Protein AF-A0A1M6CKF8-F1 (afdb_monomer_lite)

Structure (mmCIF, N/CA/C/O backbone):
data_AF-A0A1M6CKF8-F1
#
_entry.id   AF-A0A1M6CKF8-F1
#
loop_
_atom_site.group_PDB
_atom_site.id
_atom_site.type_symbol
_atom_site.label_atom_id
_atom_site.label_alt_id
_atom_site.label_comp_id
_atom_site.label_asym_id
_atom_site.label_entity_id
_atom_site.label_seq_id
_atom_site.pdbx_PDB_ins_code
_atom_site.Cartn_x
_atom_site.Cartn_y
_atom_site.Cartn_z
_atom_site.occupancy
_atom_site.B_iso_or_equiv
_atom_site.auth_seq_id
_atom_site.auth_comp_id
_atom_site.auth_asym_id
_atom_site.auth_atom_id
_atom_site.pdbx_PDB_model_num
ATOM 1 N N . MET A 1 1 ? 4.517 3.061 16.770 1.00 48.84 1 MET A N 1
ATOM 2 C CA . MET A 1 1 ? 3.851 4.332 16.411 1.00 48.84 1 MET A CA 1
ATOM 3 C C . MET A 1 1 ? 2.631 4.523 17.317 1.00 48.84 1 MET A C 1
ATOM 5 O O . MET A 1 1 ? 1.818 3.615 17.386 1.00 48.84 1 MET A O 1
ATOM 9 N N . LYS A 1 2 ? 2.519 5.618 18.089 1.00 43.09 2 LYS A N 1
ATOM 10 C CA . LYS A 1 2 ? 1.251 5.964 18.775 1.00 43.09 2 LYS A CA 1
ATOM 11 C C . LYS A 1 2 ? 0.424 6.815 17.800 1.00 43.09 2 LYS A C 1
ATOM 13 O O . LYS A 1 2 ? 0.980 7.816 17.343 1.00 43.09 2 LYS A O 1
ATOM 18 N N . PRO A 1 3 ? -0.835 6.473 17.474 1.00 52.22 3 PRO A N 1
ATOM 19 C CA . PRO A 1 3 ? -1.615 7.149 16.435 1.00 52.22 3 PRO A CA 1
ATOM 20 C C . PRO A 1 3 ? -2.130 8.522 16.908 1.00 52.22 3 PRO A C 1
ATOM 22 O O . PRO A 1 3 ? -3.324 8.745 17.047 1.00 52.22 3 PRO A O 1
ATOM 25 N N . LYS A 1 4 ? -1.231 9.483 17.162 1.00 54.59 4 LYS A N 1
ATOM 26 C CA . LYS A 1 4 ? -1.607 10.846 17.590 1.00 54.59 4 LYS A CA 1
ATOM 27 C C . LYS A 1 4 ? -2.380 11.623 16.517 1.00 54.59 4 LYS A C 1
ATOM 29 O O . LYS A 1 4 ? -3.108 12.549 16.854 1.00 54.59 4 LYS A O 1
ATOM 34 N N . ASN A 1 5 ? -2.220 11.258 15.244 1.00 59.41 5 ASN A N 1
ATOM 35 C CA . ASN A 1 5 ? -2.837 11.978 14.132 1.00 59.41 5 ASN A CA 1
ATOM 36 C C . ASN A 1 5 ? -4.309 11.582 13.930 1.00 59.41 5 ASN A C 1
ATOM 38 O O . ASN A 1 5 ? -5.120 12.459 13.666 1.00 59.41 5 ASN A O 1
ATOM 42 N N . ALA A 1 6 ? -4.677 10.310 14.123 1.00 63.22 6 ALA A N 1
ATOM 43 C CA . ALA A 1 6 ? -6.042 9.815 13.899 1.00 63.22 6 ALA A CA 1
ATOM 44 C C . ALA A 1 6 ? -7.084 10.462 14.833 1.00 63.22 6 ALA A C 1
ATOM 46 O O . ALA A 1 6 ? -8.156 10.863 14.377 1.00 63.22 6 ALA A O 1
ATOM 47 N N . TYR A 1 7 ? -6.733 10.659 16.108 1.00 60.81 7 TYR A N 1
ATOM 48 C CA . TYR A 1 7 ? -7.586 11.321 17.102 1.00 60.81 7 TYR A CA 1
ATOM 49 C C . TYR A 1 7 ? -8.045 12.719 16.661 1.00 60.81 7 TYR A C 1
ATOM 51 O O . TYR A 1 7 ? -9.215 13.077 16.792 1.00 60.81 7 TYR A O 1
ATOM 59 N N . ASN A 1 8 ? -7.136 13.502 16.073 1.00 69.38 8 ASN A N 1
ATOM 60 C CA . ASN A 1 8 ? -7.417 14.882 15.668 1.00 69.38 8 ASN A CA 1
ATOM 61 C C . ASN A 1 8 ? -8.398 14.981 14.488 1.00 69.38 8 ASN A C 1
ATOM 63 O O . ASN A 1 8 ? -8.950 16.054 14.254 1.00 69.38 8 ASN A O 1
ATOM 67 N N . PHE A 1 9 ? -8.628 13.880 13.768 1.00 74.88 9 PHE A N 1
ATOM 68 C CA . PHE A 1 9 ? -9.539 13.810 12.624 1.00 74.88 9 PHE A CA 1
ATOM 69 C C . PHE A 1 9 ? -10.792 12.966 12.900 1.00 74.88 9 PHE A C 1
ATOM 71 O O . PHE A 1 9 ? -11.550 12.689 11.974 1.00 74.88 9 PHE A O 1
ATOM 78 N N . GLY A 1 10 ? -11.030 12.556 14.154 1.00 72.44 10 GLY A N 1
ATOM 79 C CA . GLY A 1 10 ? -12.187 11.729 14.519 1.00 72.44 10 GLY A CA 1
ATOM 80 C C . GLY A 1 10 ? -12.155 10.323 13.910 1.00 72.44 10 GLY A C 1
ATOM 81 O O . GLY A 1 10 ? -13.205 9.714 13.719 1.00 72.44 10 GLY A O 1
ATOM 82 N N . MET A 1 11 ? -10.963 9.828 13.573 1.00 77.69 11 MET A N 1
ATOM 83 C CA . MET A 1 11 ? -10.771 8.515 12.968 1.00 77.69 11 MET A CA 1
ATOM 84 C C . MET A 1 11 ? -10.656 7.405 14.010 1.00 77.69 11 MET A C 1
ATOM 86 O O . MET A 1 11 ? -10.190 7.620 15.128 1.00 77.69 11 MET A O 1
ATOM 90 N N . ASP A 1 12 ? -11.023 6.192 13.600 1.00 84.25 12 ASP A N 1
ATOM 91 C CA . ASP A 1 12 ? -10.796 4.986 14.388 1.00 84.25 12 ASP A CA 1
ATOM 92 C C . ASP A 1 12 ? -9.287 4.708 14.515 1.00 84.25 12 ASP A C 1
ATOM 94 O O . ASP A 1 12 ? -8.601 4.334 13.557 1.00 84.25 12 ASP A O 1
ATOM 98 N N . GLU A 1 13 ? -8.765 4.903 15.726 1.00 85.19 13 GLU A N 1
ATOM 99 C CA . GLU A 1 13 ? -7.351 4.714 16.046 1.00 85.19 13 GLU A CA 1
ATOM 100 C C . GLU A 1 13 ? -6.874 3.280 15.809 1.00 85.19 13 GLU A C 1
ATOM 102 O O . GLU A 1 13 ? -5.699 3.077 15.493 1.00 85.19 13 GLU A O 1
ATOM 107 N N . HIS A 1 14 ? -7.758 2.286 15.933 1.00 88.00 14 HIS A N 1
ATOM 108 C CA . HIS A 1 14 ? -7.401 0.890 15.715 1.00 88.00 14 HIS A CA 1
ATOM 109 C C . HIS A 1 14 ? -7.081 0.639 14.240 1.00 88.00 14 HIS A C 1
ATOM 111 O O . HIS A 1 14 ? -6.053 0.039 13.927 1.00 88.00 14 HIS A O 1
ATOM 117 N N . LYS A 1 15 ? -7.901 1.166 13.323 1.00 88.94 15 LYS A N 1
ATOM 118 C CA . LYS A 1 15 ? -7.635 1.075 11.878 1.00 88.94 15 LYS A CA 1
ATOM 119 C C . LYS A 1 15 ? -6.325 1.766 11.512 1.00 88.94 15 LYS A C 1
ATOM 121 O O . LYS A 1 15 ? -5.500 1.195 10.801 1.00 88.94 15 LYS A O 1
ATOM 126 N N . ALA A 1 16 ? -6.114 2.970 12.050 1.00 90.75 16 ALA A N 1
ATOM 127 C CA . ALA A 1 16 ? -4.889 3.735 11.840 1.00 90.75 16 ALA A CA 1
ATOM 128 C C . ALA A 1 16 ? -3.644 2.993 12.337 1.00 90.75 16 ALA A C 1
ATOM 130 O O . ALA A 1 16 ? -2.609 2.983 11.670 1.00 90.75 16 ALA A O 1
ATOM 131 N N . PHE A 1 17 ? -3.751 2.343 13.494 1.00 92.00 17 PHE A N 1
ATOM 132 C CA . PHE A 1 17 ? -2.684 1.531 14.056 1.00 92.00 17 PHE A CA 1
ATOM 133 C C . PHE A 1 17 ? -2.374 0.306 13.189 1.00 92.00 17 PHE A C 1
ATOM 135 O O . PHE A 1 17 ? -1.213 0.096 12.845 1.00 92.00 17 PHE A O 1
ATOM 142 N N . VAL A 1 18 ? -3.394 -0.464 12.793 1.00 93.38 18 VAL A N 1
ATOM 143 C 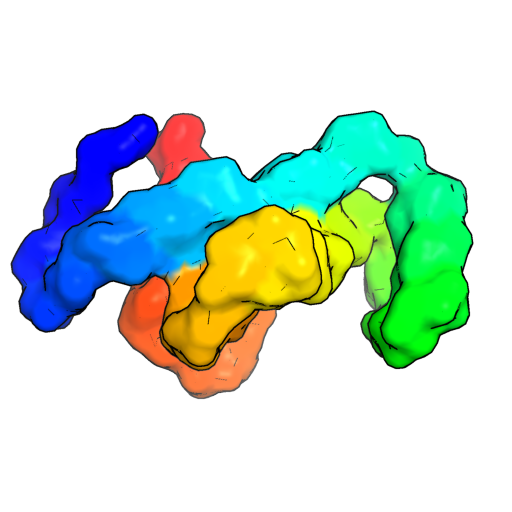CA . VAL A 1 18 ? -3.228 -1.653 11.941 1.00 93.38 18 VAL A CA 1
ATOM 144 C C . VAL A 1 18 ? -2.571 -1.283 10.613 1.00 93.38 18 VAL A C 1
ATOM 146 O O . VAL A 1 18 ? -1.566 -1.888 10.246 1.00 93.38 18 VAL A O 1
ATOM 149 N N . ALA A 1 19 ? -3.067 -0.252 9.925 1.00 95.19 19 ALA A N 1
ATOM 150 C CA . ALA A 1 19 ? -2.481 0.188 8.662 1.00 95.19 19 ALA A CA 1
ATOM 151 C C . ALA A 1 19 ? -1.028 0.663 8.838 1.00 95.19 19 ALA A C 1
ATOM 153 O O . ALA A 1 19 ? -0.147 0.260 8.081 1.00 95.19 19 ALA A O 1
ATOM 154 N N . GLY A 1 20 ? -0.752 1.432 9.896 1.00 94.69 20 GLY A N 1
ATOM 155 C CA . GLY A 1 20 ? 0.602 1.862 10.247 1.00 94.69 20 GLY A CA 1
ATOM 156 C C . GLY A 1 20 ? 1.561 0.702 10.522 1.00 94.69 20 GLY A C 1
ATOM 157 O O . GLY A 1 20 ? 2.725 0.775 10.148 1.00 94.69 20 GLY A O 1
ATOM 158 N N . CYS A 1 21 ? 1.095 -0.390 11.125 1.00 94.94 21 CYS A N 1
ATOM 159 C CA . CYS A 1 21 ? 1.920 -1.575 11.360 1.00 94.94 21 CYS A CA 1
ATOM 160 C C . CYS A 1 21 ? 2.206 -2.386 10.091 1.00 94.94 21 CYS A C 1
ATOM 162 O O . CYS A 1 21 ? 3.244 -3.040 10.027 1.00 94.94 21 CYS A O 1
ATOM 164 N N . LEU A 1 22 ? 1.293 -2.380 9.116 1.00 96.25 22 LEU A N 1
ATOM 165 C CA . LEU A 1 22 ? 1.335 -3.304 7.979 1.00 96.25 22 LEU A CA 1
ATOM 166 C C . LEU A 1 22 ? 1.757 -2.655 6.650 1.00 96.25 22 LEU A C 1
ATOM 168 O O . LEU A 1 22 ? 2.007 -3.385 5.693 1.00 96.25 22 LEU A O 1
ATOM 172 N N . HIS A 1 23 ? 1.859 -1.323 6.569 1.00 95.94 23 HIS A N 1
ATOM 173 C CA . HIS A 1 23 ? 2.118 -0.623 5.301 1.00 95.94 23 HIS A CA 1
ATOM 174 C C . HIS A 1 23 ? 3.403 -1.082 4.585 1.00 95.94 23 HIS A C 1
ATOM 176 O O . HIS A 1 23 ? 3.405 -1.273 3.368 1.00 95.94 23 HIS A O 1
ATOM 182 N N . ASP A 1 24 ? 4.443 -1.390 5.361 1.00 95.44 24 ASP A N 1
ATOM 183 C CA . ASP A 1 24 ? 5.797 -1.679 4.882 1.00 95.44 24 ASP A CA 1
ATOM 184 C C . ASP A 1 24 ? 6.207 -3.163 4.942 1.00 95.44 24 ASP A C 1
ATOM 186 O O . ASP A 1 24 ? 7.384 -3.499 4.780 1.00 95.44 24 ASP A O 1
ATOM 190 N N . LEU A 1 25 ? 5.251 -4.084 5.142 1.00 90.06 25 LEU A N 1
ATOM 191 C CA . LEU A 1 25 ? 5.507 -5.532 5.284 1.00 90.06 25 LEU A CA 1
ATOM 192 C C . LEU A 1 25 ? 6.461 -6.101 4.221 1.00 90.06 25 LEU A C 1
ATOM 194 O O . LEU A 1 25 ? 7.280 -6.975 4.513 1.00 90.06 25 LEU A O 1
ATOM 198 N N . CYS A 1 26 ? 6.346 -5.623 2.983 1.00 89.12 26 CYS A N 1
ATOM 199 C CA . CYS A 1 26 ? 7.016 -6.213 1.827 1.00 89.12 26 CYS A CA 1
ATOM 200 C C . CYS A 1 26 ? 8.329 -5.523 1.427 1.00 89.12 26 CYS A C 1
ATOM 202 O O . CYS A 1 26 ? 8.940 -5.924 0.431 1.00 89.12 26 CYS A O 1
ATOM 204 N N . ASN A 1 27 ? 8.819 -4.557 2.213 1.00 89.06 27 ASN A N 1
ATOM 205 C CA . ASN A 1 27 ? 10.121 -3.914 1.972 1.00 89.06 27 ASN A CA 1
ATOM 206 C C . ASN A 1 27 ? 11.311 -4.878 2.101 1.00 89.06 27 ASN A C 1
ATOM 208 O O . ASN A 1 27 ? 12.390 -4.614 1.579 1.00 89.06 27 ASN A O 1
ATOM 212 N N . LEU A 1 28 ? 11.104 -6.036 2.732 1.00 86.38 28 LEU A N 1
ATOM 213 C CA . LEU A 1 28 ? 12.106 -7.092 2.893 1.00 86.38 28 LEU A CA 1
ATOM 214 C C . LEU A 1 28 ? 12.426 -7.848 1.589 1.00 86.38 28 LEU A C 1
ATOM 216 O O . LEU A 1 28 ? 13.430 -8.560 1.525 1.00 86.38 28 LEU A O 1
ATOM 220 N N . PHE A 1 29 ? 11.575 -7.758 0.563 1.00 92.56 29 PHE A N 1
ATOM 221 C CA . PHE A 1 29 ? 11.788 -8.457 -0.704 1.00 92.56 29 PHE A CA 1
ATOM 222 C C . PHE A 1 29 ? 12.649 -7.634 -1.663 1.00 92.56 29 PHE A C 1
ATOM 224 O O . PHE A 1 29 ? 12.470 -6.425 -1.791 1.00 92.56 29 PHE A O 1
ATOM 231 N N . SER A 1 30 ? 13.552 -8.295 -2.393 1.00 96.88 30 SER A N 1
ATOM 232 C CA . SER A 1 30 ? 14.253 -7.665 -3.515 1.00 96.88 30 SER A CA 1
ATOM 233 C C . SER A 1 30 ? 13.273 -7.273 -4.621 1.00 96.88 30 SER A C 1
ATOM 235 O 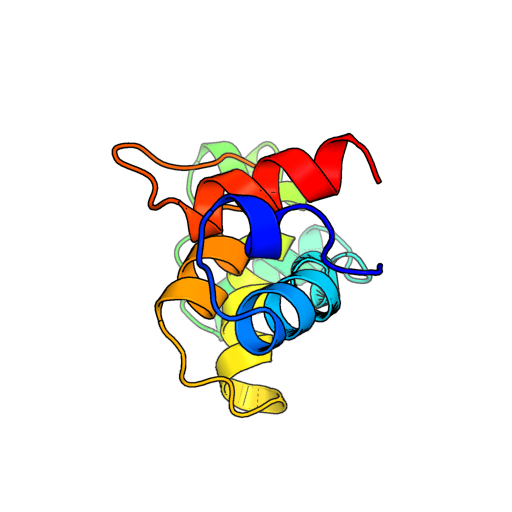O . SER A 1 30 ? 12.198 -7.857 -4.745 1.00 96.88 30 SER A O 1
ATOM 237 N N . ASP A 1 31 ? 13.652 -6.309 -5.448 1.00 97.12 31 ASP A N 1
ATOM 238 C CA . ASP A 1 31 ? 12.806 -5.777 -6.521 1.00 97.12 31 ASP A CA 1
ATOM 239 C C . ASP A 1 31 ? 12.383 -6.843 -7.540 1.00 97.12 31 ASP A C 1
ATOM 241 O O . ASP A 1 31 ? 11.194 -6.977 -7.829 1.00 97.12 31 ASP A O 1
ATOM 245 N N . ASP A 1 32 ? 13.308 -7.710 -7.962 1.00 97.12 32 ASP A N 1
ATOM 246 C CA . ASP A 1 32 ? 12.988 -8.866 -8.814 1.00 97.12 32 ASP A CA 1
ATOM 247 C C . ASP A 1 32 ? 11.941 -9.784 -8.169 1.00 97.12 32 ASP A C 1
ATOM 249 O O . ASP A 1 32 ? 11.045 -10.310 -8.835 1.00 97.12 32 ASP A O 1
ATOM 253 N N . LYS A 1 33 ? 12.025 -9.960 -6.845 1.00 97.31 33 LYS A N 1
ATOM 254 C CA . LYS A 1 33 ? 11.076 -10.780 -6.095 1.00 97.31 33 LYS A CA 1
ATOM 255 C C . LYS A 1 33 ? 9.718 -10.093 -5.978 1.00 97.31 33 LYS A C 1
ATOM 257 O O . LYS A 1 33 ? 8.707 -10.780 -6.084 1.00 97.31 33 LYS A O 1
ATOM 262 N N . LYS A 1 34 ? 9.671 -8.768 -5.812 1.00 97.69 34 LYS A N 1
ATOM 263 C CA . LYS A 1 34 ? 8.412 -8.006 -5.825 1.00 97.69 34 LYS A CA 1
ATOM 264 C C . LYS A 1 34 ? 7.697 -8.155 -7.173 1.00 97.69 34 LYS A C 1
ATOM 266 O O . LYS A 1 34 ? 6.517 -8.487 -7.188 1.00 97.69 34 LYS A O 1
ATOM 271 N N . ILE A 1 35 ? 8.417 -8.023 -8.291 1.00 98.06 35 ILE A N 1
ATOM 272 C CA . ILE A 1 35 ? 7.861 -8.240 -9.640 1.00 98.06 35 ILE A CA 1
ATOM 273 C C . ILE A 1 35 ? 7.317 -9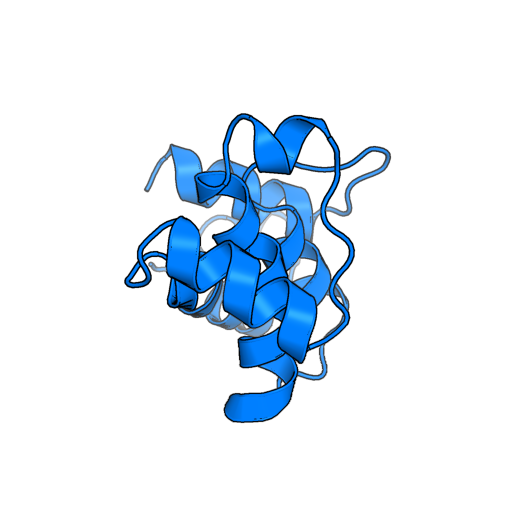.667 -9.785 1.00 98.06 35 ILE A C 1
ATOM 275 O O . ILE A 1 35 ? 6.198 -9.857 -10.262 1.00 98.06 35 ILE A O 1
ATOM 279 N N . ALA A 1 36 ? 8.084 -10.677 -9.362 1.00 98.00 36 ALA A N 1
ATOM 280 C CA . ALA A 1 36 ? 7.652 -12.073 -9.423 1.00 98.00 36 ALA A CA 1
ATOM 281 C C . ALA A 1 36 ? 6.364 -12.317 -8.618 1.00 98.00 36 ALA A C 1
ATOM 283 O O . ALA A 1 36 ? 5.428 -12.914 -9.145 1.00 98.00 36 ALA A O 1
ATOM 284 N N . ILE A 1 37 ? 6.291 -11.793 -7.389 1.00 96.88 37 ILE A N 1
ATOM 285 C CA . ILE A 1 37 ? 5.102 -11.883 -6.530 1.00 96.88 37 ILE A CA 1
ATOM 286 C C . ILE A 1 37 ? 3.899 -11.205 -7.191 1.00 96.88 37 ILE A C 1
ATOM 288 O O . ILE A 1 37 ? 2.813 -11.777 -7.211 1.00 96.88 37 ILE A O 1
ATOM 292 N N . CYS A 1 38 ? 4.071 -10.008 -7.758 1.00 97.75 38 CYS A N 1
ATOM 293 C CA . CYS A 1 38 ? 2.981 -9.323 -8.446 1.00 97.75 38 CYS A CA 1
ATOM 294 C C . CYS A 1 38 ? 2.435 -10.150 -9.615 1.00 97.75 38 CYS A C 1
ATOM 296 O O . CYS A 1 38 ? 1.221 -10.289 -9.739 1.00 97.75 38 CYS A O 1
ATOM 298 N N . ASN A 1 39 ? 3.309 -10.758 -10.419 1.00 97.81 39 ASN A N 1
ATOM 299 C CA . ASN A 1 39 ? 2.890 -11.633 -11.514 1.00 97.81 39 ASN A CA 1
ATOM 300 C C . ASN A 1 39 ? 2.163 -12.893 -11.016 1.00 97.81 39 ASN A C 1
ATOM 302 O O . ASN A 1 39 ? 1.146 -13.271 -11.592 1.00 97.81 39 ASN A O 1
ATOM 306 N N . GLU A 1 40 ? 2.658 -13.526 -9.950 1.00 97.38 40 GLU A N 1
ATOM 307 C CA . GLU A 1 40 ? 2.050 -14.725 -9.353 1.00 97.38 40 GLU A CA 1
ATOM 308 C C . GLU A 1 40 ? 0.658 -14.439 -8.771 1.00 97.38 40 GLU A C 1
ATOM 310 O O . GLU A 1 40 ? -0.271 -15.222 -8.960 1.00 97.38 40 GLU A O 1
ATOM 315 N N . LEU A 1 41 ? 0.499 -13.289 -8.113 1.00 95.69 41 LEU A N 1
ATOM 316 C CA . LEU A 1 41 ? -0.752 -12.863 -7.485 1.00 95.69 41 LEU A CA 1
ATOM 317 C C . LEU A 1 41 ? -1.705 -12.134 -8.446 1.00 95.69 41 LEU A C 1
ATOM 319 O O . LEU A 1 41 ? -2.794 -11.734 -8.039 1.00 95.69 41 LEU A O 1
ATOM 323 N N . GLY A 1 42 ? -1.314 -11.925 -9.707 1.00 97.06 42 GLY A N 1
ATOM 324 C CA . GLY A 1 42 ? -2.112 -11.176 -10.683 1.00 97.06 42 GLY A CA 1
ATOM 325 C C . GLY A 1 42 ? -2.268 -9.684 -10.353 1.00 97.06 42 GLY A C 1
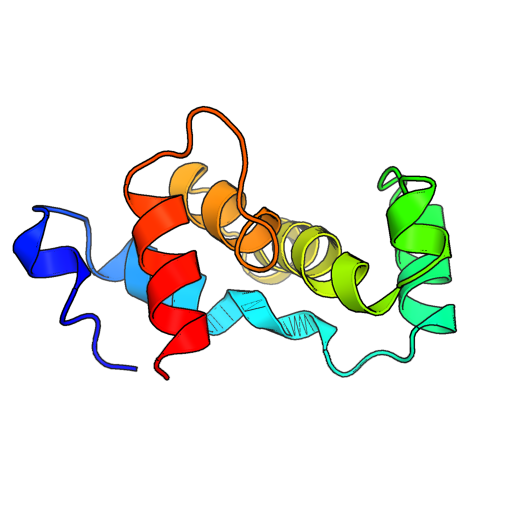ATOM 326 O O . GLY A 1 42 ? -3.235 -9.054 -10.782 1.00 97.06 42 GLY A O 1
ATOM 327 N N . ILE A 1 43 ? -1.336 -9.105 -9.593 1.00 97.44 43 ILE A N 1
ATOM 328 C CA . ILE A 1 43 ? -1.292 -7.673 -9.282 1.00 97.44 43 ILE A CA 1
ATOM 329 C C . ILE A 1 43 ? -0.750 -6.927 -10.503 1.00 97.44 43 ILE A C 1
ATOM 331 O O . ILE A 1 43 ? 0.356 -7.195 -10.971 1.00 97.44 43 ILE A O 1
ATOM 335 N N . SER A 1 44 ? -1.506 -5.948 -11.002 1.00 97.25 44 SER A N 1
ATOM 336 C CA . SER A 1 44 ? -1.080 -5.129 -12.139 1.00 97.25 44 SER A CA 1
ATOM 337 C C . SER A 1 44 ? 0.143 -4.272 -11.798 1.00 97.25 44 SER A C 1
ATOM 339 O O . SER A 1 44 ? 0.097 -3.487 -10.840 1.00 97.25 44 SER A O 1
ATOM 341 N N . ILE A 1 45 ? 1.173 -4.362 -12.637 1.00 98.00 45 ILE A N 1
ATOM 342 C CA . ILE A 1 45 ? 2.381 -3.533 -12.586 1.00 98.00 45 ILE A CA 1
ATOM 343 C C . ILE A 1 45 ? 2.269 -2.448 -13.661 1.00 98.00 45 ILE A C 1
ATOM 345 O O . ILE A 1 45 ? 2.009 -2.741 -14.830 1.00 98.00 45 ILE A O 1
ATOM 349 N N . LEU A 1 46 ? 2.422 -1.191 -13.261 1.00 96.88 46 LEU A N 1
ATOM 350 C CA . LEU A 1 46 ? 2.432 -0.038 -14.157 1.00 96.88 46 LEU A CA 1
ATOM 351 C C . LEU A 1 46 ? 3.815 0.135 -14.810 1.00 96.88 46 LEU A C 1
ATOM 353 O O . LEU A 1 46 ? 4.820 -0.299 -14.242 1.00 96.88 46 LEU A O 1
ATOM 357 N N . PRO A 1 47 ? 3.912 0.805 -15.973 1.00 97.69 47 PRO A N 1
ATOM 358 C CA . PRO A 1 47 ? 5.202 1.098 -16.602 1.00 97.69 47 PRO A CA 1
ATOM 359 C C . PRO A 1 47 ? 6.191 1.801 -15.664 1.00 97.69 47 PRO A C 1
ATOM 361 O O . PRO A 1 47 ? 7.376 1.481 -15.661 1.00 97.69 47 PRO A O 1
ATOM 364 N N . GLU A 1 48 ? 5.708 2.718 -14.830 1.00 96.44 48 GLU A N 1
ATOM 365 C CA . GLU A 1 48 ? 6.513 3.461 -13.860 1.00 96.44 48 GLU A CA 1
ATOM 366 C C . GLU A 1 48 ? 7.028 2.559 -12.728 1.00 96.44 48 GLU A C 1
ATOM 368 O O . GLU A 1 48 ? 8.149 2.730 -12.263 1.00 96.44 48 GLU A O 1
ATOM 373 N N . GLU A 1 49 ? 6.256 1.546 -12.334 1.00 97.56 49 GLU A N 1
ATOM 374 C CA . GLU A 1 49 ? 6.649 0.560 -11.317 1.00 97.56 49 GLU A CA 1
ATOM 375 C C . GLU A 1 49 ? 7.626 -0.486 -11.871 1.00 97.56 49 GLU A C 1
ATOM 377 O O . GLU A 1 49 ? 8.324 -1.148 -11.113 1.00 97.56 49 GLU A O 1
ATOM 382 N N . HIS A 1 50 ? 7.725 -0.634 -13.194 1.00 96.88 50 HIS A N 1
ATOM 383 C CA . HIS A 1 50 ? 8.838 -1.364 -13.803 1.00 96.88 50 HIS A CA 1
ATOM 384 C C . HIS A 1 50 ? 10.142 -0.558 -13.788 1.00 96.88 50 HIS A C 1
ATOM 386 O O . HIS A 1 50 ? 11.217 -1.155 -13.774 1.00 96.88 50 HIS A O 1
ATOM 392 N N . ILE A 1 51 ? 10.056 0.777 -13.804 1.00 97.50 51 ILE A N 1
ATOM 393 C CA . ILE A 1 51 ? 11.221 1.666 -13.689 1.00 97.50 51 ILE A CA 1
ATOM 394 C C . ILE A 1 51 ? 11.705 1.710 -12.236 1.00 97.50 51 ILE A C 1
ATOM 396 O O . ILE A 1 51 ? 12.909 1.642 -11.999 1.00 97.50 51 ILE A O 1
ATOM 400 N N . ASP A 1 52 ? 10.776 1.787 -11.281 1.00 97.31 52 ASP A N 1
ATOM 401 C CA . ASP A 1 52 ? 11.051 1.730 -9.844 1.00 97.31 52 ASP A CA 1
ATOM 402 C C . ASP A 1 52 ? 10.206 0.639 -9.156 1.00 97.31 52 ASP A C 1
ATOM 404 O O . ASP A 1 52 ? 9.122 0.915 -8.628 1.00 97.31 52 ASP A O 1
ATOM 408 N N . PRO A 1 53 ? 10.693 -0.617 -9.128 1.00 97.38 53 PRO A N 1
ATOM 409 C CA . PRO A 1 53 ? 9.961 -1.721 -8.513 1.00 97.38 53 PRO A CA 1
ATOM 410 C C . PRO A 1 53 ? 9.876 -1.629 -6.994 1.00 97.38 53 PRO A C 1
ATOM 412 O O . PRO A 1 53 ? 9.106 -2.382 -6.390 1.00 97.38 53 PRO A O 1
ATOM 415 N N . SER A 1 54 ? 10.621 -0.717 -6.358 1.00 96.19 54 SER A N 1
ATOM 416 C CA . SER A 1 54 ? 10.499 -0.506 -4.920 1.00 96.19 54 SER A CA 1
ATOM 417 C C . SER A 1 54 ? 9.063 -0.126 -4.557 1.00 96.19 54 SER A C 1
ATOM 419 O O . SER A 1 54 ? 8.552 -0.637 -3.565 1.00 96.19 54 SER A O 1
ATOM 421 N N . LEU A 1 55 ? 8.358 0.620 -5.420 1.00 96.94 55 LEU A N 1
ATOM 422 C CA . LEU A 1 55 ? 6.956 1.034 -5.263 1.00 96.94 55 LEU A CA 1
ATOM 423 C C . LEU A 1 55 ? 5.964 -0.133 -5.147 1.00 96.94 55 LEU A C 1
ATOM 425 O O . LEU A 1 55 ? 4.878 0.028 -4.595 1.00 96.94 55 LEU A O 1
ATOM 429 N N . LEU A 1 56 ? 6.324 -1.328 -5.619 1.00 98.06 56 LEU A N 1
ATOM 430 C CA . LEU A 1 56 ? 5.440 -2.494 -5.563 1.00 98.06 56 LEU A CA 1
ATOM 431 C C . LEU A 1 56 ? 5.181 -2.984 -4.135 1.00 98.06 56 LEU A C 1
ATOM 433 O O . LEU A 1 56 ? 4.201 -3.699 -3.916 1.00 98.06 56 LEU A O 1
ATOM 437 N N . HIS A 1 57 ? 6.014 -2.605 -3.156 1.00 97.62 57 HIS A N 1
ATOM 438 C CA . HIS A 1 57 ? 5.816 -3.027 -1.768 1.00 97.62 57 HIS A CA 1
ATOM 439 C C . HIS A 1 57 ? 4.427 -2.647 -1.251 1.00 97.62 57 HIS A C 1
ATOM 441 O O . HIS A 1 57 ? 3.796 -3.480 -0.615 1.00 97.62 57 HIS A O 1
ATOM 447 N N . SER A 1 58 ? 3.908 -1.464 -1.578 1.00 97.44 58 SER A N 1
ATOM 448 C CA . SER A 1 58 ? 2.620 -0.967 -1.082 1.00 97.44 58 SER A CA 1
ATOM 449 C C . SER A 1 58 ? 1.460 -1.841 -1.573 1.00 97.44 58 SER A C 1
ATOM 451 O O . SER A 1 58 ? 0.607 -2.265 -0.789 1.00 97.44 58 SER A O 1
ATOM 453 N N . LYS A 1 59 ? 1.468 -2.203 -2.865 1.00 97.69 59 LYS A N 1
ATOM 454 C CA . LYS A 1 59 ? 0.471 -3.104 -3.467 1.00 97.69 59 LYS A CA 1
ATOM 455 C C . LYS A 1 59 ? 0.538 -4.508 -2.873 1.00 97.69 59 LYS A C 1
ATOM 457 O O . LYS A 1 59 ? -0.497 -5.088 -2.547 1.00 97.69 59 LYS A O 1
ATOM 462 N N . ILE A 1 60 ? 1.745 -5.050 -2.706 1.00 97.75 60 ILE A N 1
ATOM 463 C CA . ILE A 1 60 ? 1.929 -6.388 -2.128 1.00 97.75 60 ILE A CA 1
ATOM 464 C C . ILE A 1 60 ? 1.526 -6.378 -0.645 1.00 97.75 60 ILE A C 1
ATOM 466 O O . ILE A 1 60 ? 0.810 -7.275 -0.207 1.00 97.75 60 ILE A O 1
ATOM 470 N N . SER A 1 61 ? 1.903 -5.347 0.117 1.00 97.62 61 SER A N 1
ATOM 471 C CA . SER A 1 61 ? 1.536 -5.174 1.528 1.00 97.62 61 SER A CA 1
ATOM 472 C C . SER A 1 61 ? 0.022 -5.150 1.723 1.00 97.62 61 SER A C 1
ATOM 474 O O . SER A 1 61 ? -0.459 -5.786 2.657 1.00 97.62 61 SER A O 1
ATOM 476 N N . LYS A 1 62 ? -0.751 -4.507 0.833 1.00 97.69 62 LYS A N 1
ATOM 477 C CA . LYS A 1 62 ? -2.225 -4.563 0.879 1.00 97.69 62 LYS A CA 1
ATOM 478 C C . LYS A 1 62 ? -2.737 -5.995 0.749 1.00 97.69 62 LYS A C 1
ATOM 480 O O . LYS A 1 62 ? -3.580 -6.407 1.543 1.00 97.69 62 LYS A O 1
ATOM 485 N N . VAL A 1 63 ? -2.241 -6.749 -0.234 1.00 97.56 63 VAL A N 1
ATOM 486 C CA . VAL A 1 63 ? -2.669 -8.142 -0.444 1.00 97.56 63 VAL A CA 1
ATOM 487 C C . VAL A 1 63 ? -2.297 -9.004 0.761 1.00 97.56 63 VAL A C 1
ATOM 489 O O . VAL A 1 63 ? -3.135 -9.734 1.273 1.00 97.56 63 VAL A O 1
ATOM 492 N N . MET A 1 64 ? -1.082 -8.862 1.289 1.00 95.75 64 MET A N 1
ATOM 493 C CA . MET A 1 64 ? -0.642 -9.606 2.473 1.00 95.75 64 MET A CA 1
ATOM 494 C C . MET A 1 64 ? -1.439 -9.231 3.727 1.00 95.75 64 MET A C 1
ATOM 496 O O . MET A 1 64 ? -1.785 -10.111 4.511 1.00 95.75 64 MET A O 1
ATOM 500 N N . ALA A 1 65 ? -1.768 -7.952 3.921 1.00 96.81 65 ALA A N 1
ATOM 501 C CA . ALA A 1 65 ? -2.614 -7.505 5.026 1.00 96.81 65 ALA A CA 1
ATOM 502 C C . ALA A 1 65 ? -4.012 -8.144 4.966 1.00 96.81 65 ALA A C 1
ATOM 504 O O . ALA A 1 65 ? -4.517 -8.607 5.989 1.00 96.81 65 ALA A O 1
ATOM 505 N N . ALA A 1 66 ? -4.611 -8.221 3.776 1.00 97.44 66 ALA A N 1
ATOM 506 C CA . ALA A 1 66 ? -5.904 -8.869 3.584 1.00 97.44 66 ALA A CA 1
ATOM 507 C C . ALA A 1 66 ? -5.827 -10.392 3.806 1.00 97.44 66 ALA A C 1
ATOM 509 O O . ALA A 1 66 ? -6.581 -10.938 4.608 1.00 97.44 66 ALA A O 1
ATOM 510 N N . GLU A 1 67 ? -4.889 -11.071 3.144 1.00 96.00 67 GLU A N 1
ATOM 511 C CA . GLU A 1 67 ? -4.848 -12.539 3.082 1.00 96.00 67 GLU A CA 1
ATOM 512 C C . GLU A 1 67 ? -4.211 -13.188 4.323 1.00 96.00 67 GLU A C 1
ATOM 514 O O . GLU A 1 67 ? -4.696 -14.208 4.809 1.00 96.00 67 GLU A O 1
ATOM 519 N N . LEU A 1 68 ? -3.130 -12.615 4.866 1.00 94.62 68 LEU A N 1
ATOM 520 C CA . LEU A 1 68 ? -2.385 -13.212 5.987 1.00 94.62 68 LEU A CA 1
ATOM 521 C C . LEU A 1 68 ? -2.843 -12.709 7.356 1.00 94.62 68 LEU A C 1
ATOM 523 O O . LEU A 1 68 ? -2.713 -13.430 8.345 1.00 94.62 68 LEU A O 1
ATOM 527 N N . PHE A 1 69 ? -3.347 -11.476 7.424 1.00 95.06 69 PHE A N 1
ATOM 528 C CA . PHE A 1 69 ? -3.752 -10.834 8.678 1.00 95.06 69 PHE A CA 1
ATOM 529 C C . PHE A 1 69 ? -5.265 -10.607 8.774 1.00 95.06 69 PHE A C 1
ATOM 531 O O . PHE A 1 69 ? -5.721 -10.010 9.750 1.00 95.06 69 PHE A O 1
ATOM 538 N N . SER A 1 70 ? -6.038 -11.089 7.792 1.00 96.44 70 SER A N 1
ATOM 539 C CA . SER A 1 70 ? -7.502 -10.974 7.745 1.00 96.44 70 SER A CA 1
ATOM 540 C C . SER A 1 70 ? -8.003 -9.537 7.930 1.00 96.44 70 SER A C 1
ATOM 542 O O . SER A 1 70 ? -9.031 -9.300 8.565 1.00 96.44 70 SER A O 1
ATOM 544 N N . VAL A 1 71 ? -7.267 -8.552 7.407 1.00 96.56 71 VAL A N 1
ATOM 545 C CA . VAL A 1 71 ? -7.714 -7.157 7.433 1.00 96.56 71 VAL A CA 1
ATOM 546 C C . VAL A 1 71 ? -8.823 -6.984 6.398 1.00 96.56 71 VAL A C 1
ATOM 548 O O . VAL A 1 71 ? -8.571 -7.030 5.200 1.00 96.56 71 VAL A O 1
ATOM 551 N N . GLU A 1 72 ? -10.050 -6.755 6.863 1.00 96.06 72 GLU A N 1
ATOM 552 C CA . GLU A 1 72 ? -11.223 -6.537 5.997 1.00 96.06 72 GLU A CA 1
ATOM 553 C C . GLU A 1 72 ? -11.562 -5.049 5.796 1.00 96.06 72 GLU A C 1
ATOM 555 O O . GLU A 1 72 ? -12.365 -4.690 4.929 1.00 96.06 72 GLU A O 1
ATOM 560 N N . ASP A 1 73 ? -10.963 -4.162 6.598 1.00 95.69 73 ASP A N 1
ATOM 561 C CA . ASP A 1 73 ? -11.265 -2.735 6.555 1.00 95.69 73 ASP A CA 1
ATOM 562 C C . ASP A 1 73 ? -10.712 -2.081 5.281 1.00 95.69 73 ASP A C 1
ATOM 564 O O . ASP A 1 73 ? -9.503 -1.980 5.064 1.00 95.69 73 ASP A O 1
ATOM 568 N N . LYS A 1 74 ? -11.626 -1.611 4.430 1.00 95.69 74 LYS A N 1
ATOM 569 C CA . LYS A 1 74 ? -11.285 -1.055 3.117 1.00 95.69 74 LYS A CA 1
ATOM 570 C C . LYS A 1 74 ? -10.497 0.251 3.198 1.00 95.69 74 LYS A C 1
ATOM 572 O O . LYS A 1 74 ? -9.691 0.498 2.306 1.00 95.69 74 LYS A O 1
ATOM 577 N N . GLU A 1 75 ? -10.712 1.067 4.230 1.00 95.44 75 GLU A N 1
ATOM 578 C CA . GLU A 1 75 ? -9.984 2.330 4.415 1.00 95.44 75 GLU A CA 1
ATOM 579 C C . GLU A 1 75 ? -8.527 2.038 4.786 1.00 95.44 75 GLU A C 1
ATOM 581 O O . GLU A 1 75 ? -7.610 2.628 4.220 1.00 95.44 75 GLU A O 1
ATOM 586 N N . ALA A 1 76 ? -8.301 1.070 5.678 1.00 96.38 76 ALA A N 1
ATOM 587 C CA . ALA A 1 76 ? -6.964 0.618 6.045 1.00 96.38 76 ALA A CA 1
ATOM 588 C C . ALA A 1 76 ? -6.224 -0.015 4.855 1.00 96.38 76 ALA A C 1
ATOM 590 O O . ALA A 1 76 ? -5.076 0.340 4.591 1.00 96.38 76 ALA A O 1
ATOM 591 N N . LEU A 1 77 ? -6.877 -0.915 4.110 1.00 97.94 77 LEU A N 1
ATOM 592 C CA . LEU A 1 77 ? -6.285 -1.557 2.929 1.00 97.94 77 LEU A CA 1
ATOM 593 C C . LEU A 1 77 ? -5.963 -0.550 1.818 1.00 97.94 77 LEU A C 1
ATOM 595 O O . LEU A 1 77 ? -4.910 -0.649 1.190 1.00 97.94 77 LEU A O 1
ATOM 599 N N . SER A 1 78 ? -6.858 0.413 1.582 1.00 97.88 78 SER A N 1
ATOM 600 C CA . SER A 1 78 ? -6.628 1.519 0.649 1.00 97.88 78 SER A CA 1
ATOM 601 C C . SER A 1 78 ? -5.398 2.325 1.049 1.00 97.88 78 SER A C 1
ATOM 603 O O . SER A 1 78 ? -4.505 2.530 0.227 1.00 97.88 78 SER A O 1
ATOM 605 N N . ALA A 1 79 ? -5.319 2.715 2.323 1.00 97.81 79 ALA A N 1
ATOM 606 C CA . ALA A 1 79 ? -4.220 3.528 2.809 1.00 97.81 79 ALA A CA 1
ATOM 607 C C . ALA A 1 79 ? -2.888 2.795 2.659 1.00 97.81 79 ALA A C 1
ATOM 609 O O . ALA A 1 79 ? -1.925 3.394 2.190 1.00 97.81 79 ALA A O 1
ATOM 610 N N . ILE A 1 80 ? -2.839 1.499 2.989 1.00 98.12 80 ILE A N 1
ATOM 611 C CA . ILE A 1 80 ? -1.649 0.658 2.789 1.00 98.12 80 ILE A CA 1
ATOM 612 C C . ILE A 1 80 ? -1.212 0.657 1.319 1.00 98.12 80 ILE A C 1
ATOM 614 O O . ILE A 1 80 ? -0.026 0.798 1.038 1.00 98.12 80 ILE A O 1
ATOM 618 N N . GLU A 1 81 ? -2.134 0.514 0.371 1.00 98.00 81 GLU A N 1
ATOM 619 C CA . GLU A 1 81 ? -1.792 0.431 -1.054 1.00 98.00 81 GLU A CA 1
ATOM 620 C C . GLU A 1 81 ? -1.222 1.727 -1.616 1.00 98.00 81 GLU A C 1
ATOM 622 O O . GLU A 1 81 ? -0.308 1.677 -2.435 1.00 98.00 81 GLU A O 1
ATOM 627 N N . CYS A 1 82 ? -1.737 2.881 -1.191 1.00 97.75 82 CYS A N 1
ATOM 628 C CA . CYS A 1 82 ? -1.306 4.168 -1.730 1.00 97.75 82 CYS A CA 1
ATOM 629 C C . CYS A 1 82 ? -0.364 4.953 -0.807 1.00 97.75 82 CYS A C 1
ATOM 631 O O . CYS A 1 82 ? -0.100 6.117 -1.086 1.00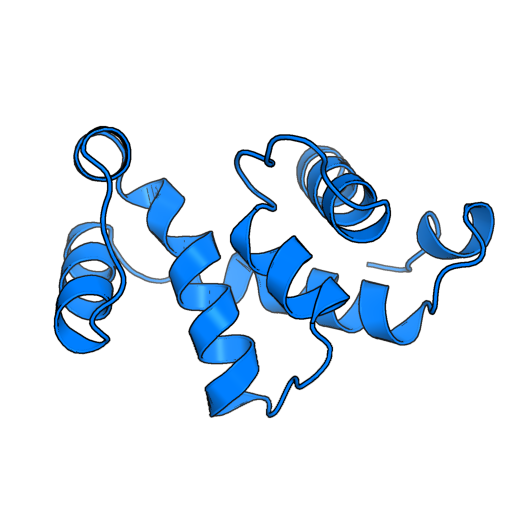 97.75 82 CYS A O 1
ATOM 633 N N . HIS A 1 83 ? 0.161 4.382 0.280 1.00 97.44 83 HIS A N 1
ATOM 634 C CA . HIS A 1 83 ? 0.946 5.162 1.250 1.00 97.44 83 HIS A CA 1
ATOM 635 C C . HIS A 1 83 ? 2.257 5.745 0.681 1.00 97.44 83 HIS A C 1
ATOM 637 O O . HIS A 1 83 ? 2.777 6.708 1.238 1.00 97.44 83 HIS A O 1
ATOM 643 N N . SER A 1 84 ? 2.803 5.200 -0.413 1.00 96.25 84 SER A N 1
ATOM 644 C CA . SER A 1 84 ? 4.079 5.674 -0.973 1.00 96.25 84 SER A CA 1
ATOM 645 C C . SER A 1 84 ? 3.910 6.787 -2.008 1.00 96.25 84 SER A C 1
ATOM 647 O O . SER A 1 84 ? 4.753 7.680 -2.081 1.00 96.25 84 SER A O 1
ATOM 649 N N . THR A 1 85 ? 2.828 6.758 -2.792 1.00 96.31 85 THR A N 1
ATOM 650 C CA . THR A 1 85 ? 2.579 7.680 -3.921 1.00 96.31 85 THR A CA 1
ATOM 651 C C . THR A 1 85 ? 1.315 8.526 -3.769 1.00 96.31 85 THR A C 1
ATOM 653 O O . THR A 1 85 ? 1.128 9.489 -4.513 1.00 96.31 85 THR A O 1
ATOM 656 N N . LEU A 1 86 ? 0.467 8.203 -2.791 1.00 97.00 86 LEU A N 1
ATOM 657 C CA . LEU A 1 86 ? -0.909 8.677 -2.656 1.00 97.00 86 LEU A CA 1
ATOM 658 C C . LEU A 1 86 ? -1.744 8.390 -3.922 1.00 97.00 86 LEU A C 1
ATOM 660 O O . LEU A 1 86 ? -1.312 7.720 -4.859 1.00 97.00 86 LEU A O 1
ATOM 664 N N . LYS A 1 87 ? -2.994 8.853 -3.944 1.00 96.56 87 LYS A N 1
ATOM 665 C CA . LYS A 1 87 ? -3.895 8.734 -5.094 1.00 96.56 87 LYS A CA 1
ATOM 666 C C . LYS A 1 87 ? -4.754 9.988 -5.242 1.00 96.56 87 LYS A C 1
ATOM 668 O O . LYS A 1 87 ? -4.937 10.752 -4.294 1.00 96.56 87 LYS A O 1
ATOM 673 N N . ALA A 1 88 ? -5.305 10.197 -6.435 1.00 96.75 88 ALA A N 1
ATOM 674 C CA . ALA A 1 88 ? -6.296 11.246 -6.648 1.00 96.75 88 ALA A CA 1
ATOM 675 C C . ALA A 1 88 ? -7.551 10.979 -5.799 1.00 96.75 88 ALA A C 1
ATOM 677 O O . ALA A 1 88 ? -7.983 9.833 -5.687 1.00 96.75 88 ALA A O 1
ATOM 678 N N . ASN A 1 89 ? -8.147 12.042 -5.246 1.00 96.00 89 ASN A N 1
ATOM 679 C CA . ASN A 1 89 ? -9.310 11.958 -4.351 1.00 96.00 89 ASN A CA 1
ATOM 680 C C . ASN A 1 89 ? -9.077 11.000 -3.166 1.00 96.00 89 ASN A C 1
ATOM 682 O O . ASN A 1 89 ? -9.927 10.170 -2.861 1.00 96.00 89 ASN A O 1
ATOM 686 N N . ALA A 1 90 ? -7.893 11.081 -2.554 1.00 96.50 90 ALA A N 1
ATOM 687 C CA . ALA A 1 90 ? -7.531 10.283 -1.390 1.00 96.50 90 ALA A CA 1
ATOM 688 C C . ALA A 1 90 ? -8.473 10.536 -0.205 1.00 96.50 90 ALA A C 1
ATOM 690 O O . ALA A 1 90 ? -8.849 11.680 0.071 1.00 96.50 90 ALA A O 1
ATOM 691 N N . ASP A 1 91 ? -8.796 9.467 0.519 1.00 95.06 91 ASP A N 1
ATOM 692 C CA . ASP A 1 91 ? -9.551 9.557 1.759 1.00 95.06 91 ASP A CA 1
ATOM 693 C C . ASP A 1 91 ? -8.652 10.074 2.892 1.00 95.06 91 ASP A C 1
ATOM 695 O O . ASP A 1 91 ? -7.419 10.079 2.808 1.00 95.06 91 ASP A O 1
ATOM 699 N N . ILE A 1 92 ? -9.264 10.502 4.000 1.00 94.19 92 ILE A N 1
ATOM 700 C CA . ILE A 1 92 ? -8.521 11.024 5.160 1.00 94.19 92 ILE A CA 1
ATOM 701 C C . ILE A 1 92 ? -7.519 9.987 5.685 1.00 94.19 92 ILE A C 1
ATOM 703 O O . ILE A 1 92 ? -6.392 10.342 6.029 1.00 94.19 92 ILE A O 1
ATOM 707 N N . MET A 1 93 ? -7.898 8.708 5.687 1.00 94.75 93 MET A N 1
ATOM 708 C CA . MET A 1 93 ? -7.039 7.612 6.134 1.00 94.75 93 MET A CA 1
ATOM 709 C C . MET A 1 93 ? -5.779 7.462 5.273 1.00 94.75 93 MET A C 1
ATOM 711 O O . MET A 1 93 ? -4.675 7.334 5.805 1.00 94.75 93 MET A O 1
ATOM 715 N N . ASP A 1 94 ? -5.941 7.542 3.949 1.00 97.19 94 ASP A N 1
ATOM 716 C CA . ASP A 1 94 ? -4.841 7.476 2.986 1.00 97.19 94 ASP A CA 1
ATOM 717 C C . ASP A 1 94 ? -3.840 8.612 3.243 1.00 97.19 94 ASP A C 1
ATOM 719 O O . ASP A 1 94 ? -2.632 8.387 3.326 1.00 97.19 94 ASP A O 1
ATOM 723 N N . MET A 1 95 ? -4.352 9.835 3.439 1.00 95.88 95 MET A N 1
ATOM 724 C CA . MET A 1 95 ? -3.533 11.015 3.727 1.00 95.88 95 MET A CA 1
ATOM 725 C C . MET A 1 95 ? -2.803 10.903 5.066 1.00 95.88 95 MET A C 1
ATOM 727 O O . MET A 1 95 ? -1.628 11.259 5.153 1.00 95.88 95 MET A O 1
ATOM 731 N N . ILE A 1 96 ? -3.475 10.415 6.113 1.00 93.75 96 ILE A N 1
ATOM 732 C CA . ILE A 1 96 ? -2.859 10.249 7.434 1.00 93.75 96 ILE A CA 1
ATOM 733 C C . ILE A 1 96 ? -1.693 9.273 7.357 1.00 93.75 96 ILE A C 1
ATOM 735 O O . ILE A 1 96 ? -0.625 9.591 7.880 1.00 93.75 96 ILE A O 1
ATOM 739 N N . LEU A 1 97 ? -1.881 8.111 6.727 1.00 95.81 97 LEU A N 1
ATOM 740 C CA . LEU A 1 97 ? -0.823 7.111 6.640 1.00 95.81 97 LEU A CA 1
ATOM 741 C C . LEU A 1 97 ? 0.333 7.593 5.759 1.00 95.81 97 LEU A C 1
ATOM 743 O O . LEU A 1 97 ? 1.479 7.503 6.186 1.00 95.81 97 LEU A O 1
ATOM 747 N N . PHE A 1 98 ? 0.033 8.184 4.598 1.00 96.75 98 PHE A N 1
ATOM 748 C CA . PHE A 1 98 ? 1.034 8.775 3.704 1.00 96.75 98 PHE A CA 1
ATOM 749 C C . PHE A 1 98 ? 1.901 9.817 4.419 1.00 96.75 98 PHE A C 1
ATOM 751 O O . PHE A 1 98 ? 3.126 9.771 4.349 1.00 96.75 98 PHE A O 1
ATOM 758 N N . VAL A 1 99 ? 1.285 10.758 5.144 1.00 95.44 99 VAL A N 1
ATOM 759 C CA . VAL A 1 99 ? 2.036 11.783 5.883 1.00 95.44 99 VAL A CA 1
ATOM 760 C C . VAL A 1 99 ? 2.806 11.164 7.044 1.00 95.44 99 VAL A C 1
ATOM 762 O O . VAL A 1 99 ? 3.953 11.542 7.264 1.00 95.44 99 VAL A O 1
ATOM 765 N N . ALA A 1 100 ? 2.191 10.239 7.787 1.00 93.88 100 ALA A N 1
ATOM 766 C CA . ALA A 1 100 ? 2.818 9.602 8.939 1.00 93.88 100 ALA A CA 1
ATOM 767 C C . ALA A 1 100 ? 4.090 8.841 8.556 1.00 93.88 100 ALA A C 1
ATOM 769 O O . ALA A 1 100 ? 5.081 8.993 9.259 1.00 93.88 100 ALA A O 1
ATOM 770 N N . ASP A 1 101 ? 4.077 8.101 7.445 1.00 95.00 101 ASP A N 1
ATOM 771 C CA . ASP A 1 101 ? 5.248 7.400 6.906 1.00 95.00 101 ASP A CA 1
ATOM 772 C C . ASP A 1 101 ? 6.438 8.361 6.714 1.00 95.00 101 ASP A C 1
ATOM 774 O O . ASP A 1 101 ? 7.524 8.152 7.254 1.00 95.00 101 ASP A O 1
ATOM 778 N N . LYS A 1 102 ? 6.211 9.514 6.071 1.00 93.12 102 LYS A N 1
ATOM 779 C CA . LYS A 1 102 ? 7.284 10.479 5.754 1.00 93.12 102 LYS A CA 1
ATOM 780 C C . LYS A 1 102 ? 7.854 11.248 6.944 1.00 93.12 102 LYS A C 1
ATOM 782 O O . LYS A 1 102 ? 8.908 11.865 6.802 1.00 93.12 102 LYS A O 1
ATOM 787 N N . ILE A 1 103 ? 7.159 11.271 8.078 1.00 91.62 103 ILE A N 1
ATOM 7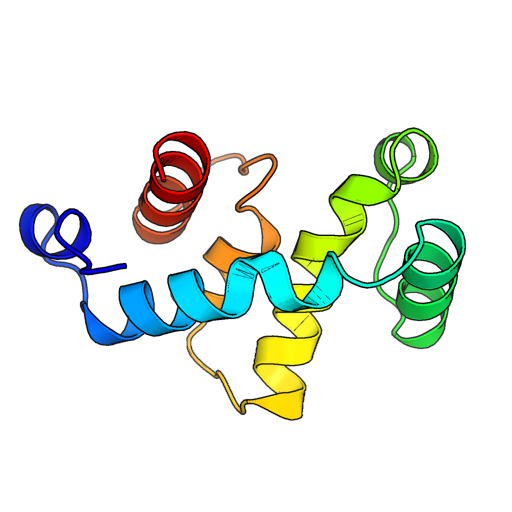88 C CA . ILE A 1 103 ? 7.595 11.996 9.284 1.00 91.62 103 ILE A CA 1
ATOM 789 C C . ILE A 1 103 ? 7.923 11.062 10.454 1.00 91.62 103 ILE A C 1
ATOM 791 O O . ILE A 1 103 ? 8.116 11.552 11.572 1.00 91.62 103 ILE A O 1
ATOM 795 N N . SER A 1 104 ? 7.903 9.746 10.217 1.00 79.62 104 SER A N 1
ATOM 796 C CA . SER A 1 104 ? 8.145 8.719 11.235 1.00 79.62 104 SER A CA 1
ATOM 797 C C . SER A 1 104 ? 9.619 8.463 11.528 1.00 79.62 104 SER A C 1
ATOM 799 O O . SER A 1 104 ? 10.480 8.770 10.673 1.00 79.62 104 SER A O 1
#

InterPro domains:
  IPR006674 HD domain [PF01966] (10-104)
  IPR051094 Diverse Catalytic Activities Enzymes [PTHR35795] (6-103)

Secondary structure (DSSP, 8-state):
---HHHHHTT--HHHHHHHHHHTTGGGGS-HHHHHHHHHHTTPPPPHHHHH-GGGHHHHHHHHHHHHHH----HHHHHHHHHTTT--TT--HHHHHHHHHHHT-

Foldseek 3Di:
DQLPPQVVVVHDSVLLVLLLVQLQVQLPDDLVVLVVVCVVVVNDDDPVCVVPVSLSRLVVSLVCCCPVVVDPDPLSSLLSNQLDPHDPPRDPSVVSSNVVVVVD

Organism: NCBI:txid1122184

Radius of gyration: 13.42 Å; chains: 1; bounding box: 26×30×35 Å

pLDDT: mean 91.81, std 11.44, range [43.09, 98.12]

Sequence (104 aa):
MKPKNAYNFGMDEHKAFVAGCLHDLCNLFSDDKKIAICNELGISILPEEHIDPSLLHSKISKVMAAELFSVEDKEALSAIECHSTLKANADIMDMILFVADKIS